Protein AF-A0A0J0XG16-F1 (afdb_monomer_lite)

Secondary structure (DSSP, 8-state):
----EEEEEEE--SS-TTT---HHHHHHHHPPPBTTEEEEEEETTS--------SS-------------S----HHHHHHHHHHHHHHH--TT-EEEEEEEGGGG-

Structure (mmCIF, N/CA/C/O backbone):
data_AF-A0A0J0XG16-F1
#
_entry.id   AF-A0A0J0XG16-F1
#
loop_
_atom_site.group_PDB
_atom_site.id
_atom_site.type_symbol
_atom_site.label_atom_id
_atom_site.label_alt_id
_atom_site.label_comp_id
_atom_site.label_asym_id
_atom_site.label_entity_id
_atom_site.label_seq_id
_atom_site.pdbx_PDB_ins_code
_atom_site.Cartn_x
_atom_site.Cartn_y
_atom_site.Cartn_z
_atom_site.occupancy
_atom_site.B_iso_or_equiv
_atom_site.auth_seq_id
_atom_site.auth_comp_id
_atom_site.auth_asym_id
_atom_site.auth_atom_id
_atom_site.pdbx_PDB_model_num
ATOM 1 N N . ARG A 1 1 ? -16.141 2.499 17.043 1.00 64.12 1 ARG A N 1
ATOM 2 C CA . ARG A 1 1 ? -14.874 1.807 16.699 1.00 64.12 1 ARG A CA 1
ATOM 3 C C . ARG A 1 1 ? -13.806 2.885 16.536 1.00 64.12 1 ARG A C 1
ATOM 5 O O . ARG A 1 1 ? -14.153 3.938 16.012 1.00 64.12 1 ARG A O 1
ATOM 12 N N . LYS A 1 2 ? -12.586 2.694 17.050 1.00 81.19 2 LYS A N 1
ATOM 13 C CA . LYS A 1 2 ? -11.479 3.638 16.817 1.00 81.19 2 LYS A CA 1
ATOM 14 C C . LYS A 1 2 ? -11.144 3.624 15.320 1.00 81.19 2 LYS A C 1
ATOM 16 O O . LYS A 1 2 ? -11.243 2.564 14.706 1.00 81.19 2 LYS A O 1
ATOM 21 N N . ARG A 1 3 ? -10.862 4.790 14.733 1.00 90.19 3 ARG A N 1
ATOM 22 C CA . ARG A 1 3 ? -10.456 4.880 13.322 1.00 90.19 3 ARG A CA 1
ATOM 23 C C . ARG A 1 3 ? -9.041 4.340 13.190 1.00 90.19 3 ARG A C 1
ATOM 25 O O . ARG A 1 3 ? -8.193 4.704 14.005 1.00 90.19 3 ARG A O 1
ATOM 32 N N . ARG A 1 4 ? -8.810 3.497 12.190 1.00 93.62 4 ARG A N 1
ATOM 33 C CA . ARG A 1 4 ? -7.525 2.839 11.955 1.00 93.62 4 ARG A CA 1
ATOM 34 C C . ARG A 1 4 ? -6.876 3.437 10.713 1.00 93.62 4 ARG A C 1
ATOM 36 O O . ARG A 1 4 ? -7.558 3.977 9.841 1.00 93.62 4 ARG A O 1
ATOM 43 N N . ASN A 1 5 ? -5.561 3.348 10.643 1.00 94.31 5 ASN A N 1
ATOM 44 C CA . ASN A 1 5 ? -4.761 3.792 9.516 1.00 94.31 5 ASN A CA 1
ATOM 45 C C . ASN A 1 5 ? -4.449 2.588 8.630 1.00 94.31 5 ASN A C 1
ATOM 47 O O . ASN A 1 5 ? -4.005 1.555 9.121 1.00 94.31 5 ASN A O 1
ATOM 51 N N . ILE A 1 6 ? -4.641 2.729 7.327 1.00 94.81 6 ILE A N 1
ATOM 52 C CA . ILE A 1 6 ? -4.217 1.761 6.321 1.00 94.81 6 ILE A CA 1
ATOM 53 C C . ILE A 1 6 ? -3.238 2.481 5.404 1.00 94.81 6 ILE A C 1
ATOM 55 O O . ILE A 1 6 ? -3.599 3.461 4.756 1.00 94.81 6 ILE A O 1
ATOM 59 N N . VAL A 1 7 ? -1.992 2.023 5.374 1.00 93.62 7 VAL A N 1
ATOM 60 C CA . VAL A 1 7 ? -0.919 2.621 4.579 1.00 93.62 7 VAL A CA 1
ATOM 61 C C . VAL A 1 7 ? -0.526 1.658 3.469 1.00 93.62 7 VAL A C 1
ATOM 63 O O . VAL A 1 7 ? -0.031 0.566 3.738 1.00 93.62 7 VAL A O 1
ATOM 66 N N . LEU A 1 8 ? -0.719 2.080 2.224 1.00 92.50 8 LEU A N 1
ATOM 67 C CA . LEU A 1 8 ? -0.289 1.368 1.028 1.00 92.50 8 LEU A CA 1
ATOM 68 C C . LEU A 1 8 ? 1.014 1.983 0.511 1.00 92.50 8 LEU A C 1
ATOM 70 O O . LEU A 1 8 ? 1.080 3.181 0.237 1.00 92.50 8 LEU A O 1
ATOM 74 N N . LEU A 1 9 ? 2.043 1.158 0.360 1.00 90.81 9 LEU A N 1
ATOM 75 C CA . LEU A 1 9 ? 3.351 1.517 -0.175 1.00 90.81 9 LEU A CA 1
ATOM 76 C C . LEU A 1 9 ? 3.566 0.755 -1.488 1.00 90.81 9 LEU A C 1
ATOM 78 O O . LEU A 1 9 ? 3.814 -0.451 -1.492 1.00 90.81 9 LEU A O 1
ATOM 82 N N . LEU A 1 10 ? 3.438 1.468 -2.602 1.00 89.44 10 LEU A N 1
ATOM 83 C CA . LEU A 1 10 ? 3.393 0.935 -3.958 1.00 89.44 10 LEU A CA 1
ATOM 84 C C . LEU A 1 10 ? 4.692 1.260 -4.711 1.00 89.44 10 LEU A C 1
ATOM 86 O O . LEU A 1 10 ? 4.874 2.344 -5.268 1.00 89.44 10 LEU A O 1
ATOM 90 N N . ASP A 1 11 ? 5.629 0.317 -4.716 1.00 86.25 11 ASP A N 1
ATOM 91 C CA . ASP A 1 11 ? 6.979 0.512 -5.244 1.00 86.25 11 ASP A CA 1
ATOM 92 C C . ASP A 1 11 ? 7.117 0.008 -6.683 1.00 86.25 11 ASP A C 1
ATOM 94 O O . ASP A 1 11 ? 7.009 -1.182 -6.959 1.00 86.25 11 ASP A O 1
ATOM 98 N N . GLY A 1 12 ? 7.368 0.913 -7.629 1.00 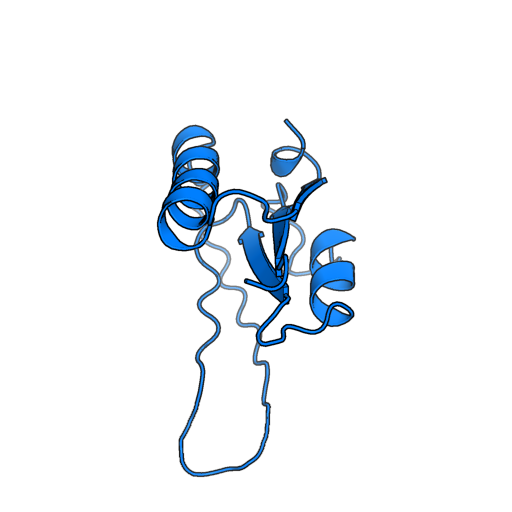72.56 12 GLY A N 1
ATOM 99 C CA . GLY A 1 12 ? 7.376 0.598 -9.056 1.00 72.56 12 GLY A CA 1
ATOM 100 C C . GLY A 1 12 ? 8.638 -0.082 -9.591 1.00 72.56 12 GLY A C 1
ATOM 101 O O . GLY A 1 12 ? 8.612 -0.555 -10.735 1.00 72.56 12 GLY A O 1
ATOM 102 N N . THR A 1 13 ? 9.742 -0.122 -8.836 1.00 64.38 13 THR A N 1
ATOM 103 C CA . THR A 1 13 ? 11.071 -0.385 -9.418 1.00 64.38 13 THR A CA 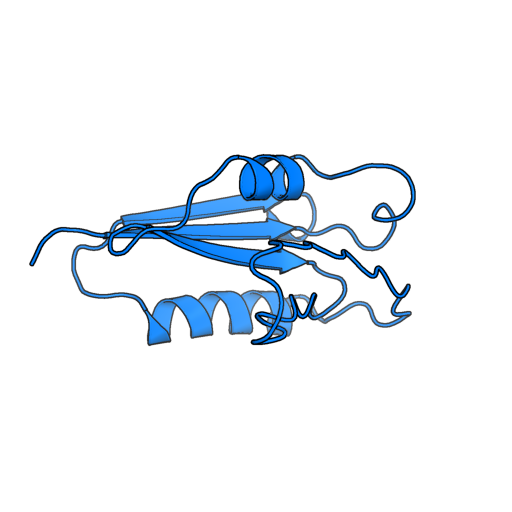1
ATOM 104 C C . THR A 1 13 ? 11.441 -1.859 -9.562 1.00 64.38 13 THR A C 1
ATOM 106 O O . THR A 1 13 ? 11.496 -2.618 -8.599 1.00 64.38 13 THR A O 1
ATOM 109 N N . GLY A 1 14 ? 11.772 -2.222 -10.807 1.00 54.56 14 GLY A N 1
ATOM 110 C CA . GLY A 1 14 ? 12.140 -3.562 -11.252 1.00 54.56 14 GLY A CA 1
ATOM 111 C C . GLY A 1 14 ? 13.628 -3.925 -11.263 1.00 54.56 14 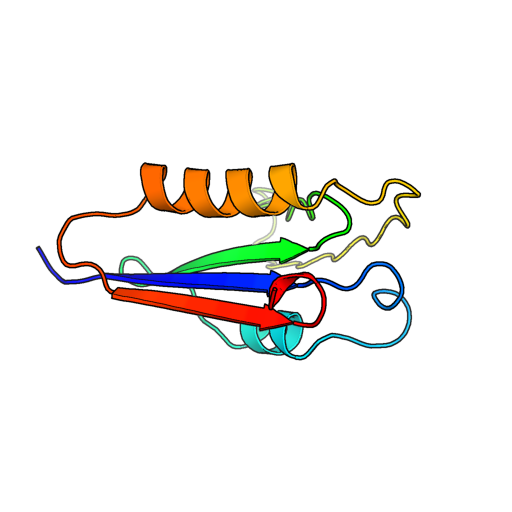GLY A C 1
ATOM 112 O O . GLY A 1 14 ? 13.984 -5.023 -11.678 1.00 54.56 14 GLY A O 1
ATOM 113 N N . LYS A 1 15 ? 14.523 -3.008 -10.886 1.00 45.25 15 LYS A N 1
ATOM 114 C CA . LYS A 1 15 ? 15.957 -3.172 -11.187 1.00 45.25 15 LYS A CA 1
ATOM 115 C C . LYS A 1 15 ? 16.938 -2.841 -10.065 1.00 45.25 15 LYS A C 1
ATOM 117 O O . LYS A 1 15 ? 18.110 -3.148 -10.227 1.00 45.25 15 LYS A O 1
ATOM 122 N N . GLU A 1 16 ? 16.508 -2.266 -8.942 1.00 44.78 16 GLU A N 1
ATOM 123 C CA . GLU A 1 16 ? 17.461 -1.638 -8.005 1.00 44.78 16 GLU A CA 1
ATOM 124 C C . GLU A 1 16 ? 17.525 -2.251 -6.601 1.00 44.78 16 GLU A C 1
ATOM 126 O O . GLU A 1 16 ? 18.319 -1.795 -5.785 1.00 44.78 16 GLU A O 1
ATOM 131 N N . PHE A 1 17 ? 16.809 -3.347 -6.324 1.00 47.84 17 PHE A N 1
ATOM 132 C CA . PHE A 1 17 ? 16.931 -4.051 -5.035 1.00 47.84 17 PHE A CA 1
ATOM 133 C C . PHE A 1 17 ? 18.321 -4.657 -4.766 1.00 47.84 17 PHE A C 1
ATOM 135 O O . PHE A 1 17 ? 18.557 -5.145 -3.663 1.00 47.84 17 PHE A O 1
ATOM 142 N N . CYS A 1 18 ? 19.226 -4.644 -5.749 1.00 46.75 18 CYS A N 1
ATOM 143 C CA . CYS A 1 18 ? 20.613 -5.059 -5.551 1.00 46.75 18 CYS A CA 1
ATOM 144 C C . CYS A 1 18 ? 21.555 -3.909 -5.157 1.00 46.75 18 CYS A C 1
ATOM 146 O O . CYS A 1 18 ? 22.519 -4.195 -4.459 1.00 46.75 18 CYS A O 1
ATOM 148 N N . ASP A 1 19 ? 21.267 -2.644 -5.508 1.00 48.00 19 ASP A N 1
ATOM 149 C CA . ASP A 1 19 ? 22.219 -1.536 -5.288 1.00 48.00 19 ASP A CA 1
ATOM 150 C C . ASP A 1 19 ? 21.634 -0.299 -4.574 1.00 48.00 19 ASP A C 1
ATOM 152 O O . ASP A 1 19 ? 22.385 0.417 -3.904 1.00 48.00 19 ASP A O 1
ATOM 156 N N . LYS A 1 20 ? 20.322 -0.007 -4.669 1.00 58.81 20 LYS A N 1
ATOM 157 C CA . LYS A 1 20 ? 19.704 1.180 -4.038 1.00 58.81 20 LYS A CA 1
ATOM 158 C C . LYS A 1 20 ? 18.260 0.943 -3.578 1.00 58.81 20 LYS A C 1
ATOM 160 O O . LYS A 1 20 ? 17.353 0.699 -4.364 1.00 58.81 20 LYS A O 1
ATOM 165 N N . ASN A 1 21 ? 18.034 1.129 -2.278 1.00 66.81 21 ASN A N 1
ATOM 166 C CA . ASN A 1 21 ? 16.704 1.098 -1.665 1.00 66.81 21 ASN A CA 1
ATOM 167 C C . ASN A 1 21 ? 15.857 2.318 -2.073 1.00 66.81 21 ASN A C 1
ATOM 169 O O . ASN A 1 21 ? 16.293 3.461 -1.878 1.00 66.81 21 ASN A O 1
ATOM 173 N N . SER A 1 22 ? 14.623 2.083 -2.539 1.00 74.94 22 SER A N 1
ATOM 174 C CA . SER A 1 22 ? 13.629 3.139 -2.771 1.00 74.94 22 SER A CA 1
ATOM 175 C C . SER A 1 22 ? 13.273 3.875 -1.469 1.00 74.94 22 SER A C 1
ATOM 177 O O . SER A 1 22 ? 13.474 3.382 -0.354 1.00 74.94 22 SER A O 1
ATOM 179 N N . ASN A 1 23 ? 12.707 5.077 -1.581 1.00 83.25 23 ASN A N 1
ATOM 180 C CA . ASN A 1 23 ? 12.210 5.776 -0.395 1.00 83.25 23 ASN A CA 1
ATOM 181 C C . ASN A 1 23 ? 11.009 5.059 0.240 1.00 83.25 23 ASN A C 1
ATOM 183 O O . ASN A 1 23 ? 10.801 5.211 1.440 1.00 83.25 23 ASN A O 1
ATOM 187 N N . LEU A 1 24 ? 10.266 4.244 -0.517 1.00 85.94 24 LEU A N 1
ATOM 188 C CA . LEU A 1 24 ? 9.137 3.484 0.016 1.00 85.94 24 LEU A CA 1
ATOM 189 C C . LEU A 1 24 ? 9.580 2.316 0.887 1.00 85.94 24 LEU A C 1
ATOM 191 O O . LEU A 1 24 ? 8.995 2.123 1.947 1.00 85.94 24 LEU A O 1
ATOM 195 N N . ILE A 1 25 ? 10.633 1.584 0.511 1.00 81.75 25 ILE A N 1
ATOM 196 C CA . ILE A 1 25 ? 11.167 0.538 1.393 1.00 81.75 25 ILE A CA 1
ATOM 197 C C . ILE A 1 25 ? 11.799 1.147 2.649 1.00 81.75 25 ILE A C 1
ATOM 199 O O . ILE A 1 25 ? 11.597 0.634 3.746 1.00 81.75 25 ILE A O 1
ATOM 203 N N . LYS A 1 26 ? 12.479 2.298 2.535 1.00 83.94 26 LYS A N 1
ATOM 204 C CA . LYS A 1 26 ? 12.969 3.036 3.713 1.00 83.94 26 LYS A CA 1
ATOM 205 C C . LYS A 1 26 ? 11.810 3.459 4.614 1.00 83.94 26 LYS A C 1
ATOM 207 O O . LYS A 1 26 ? 11.862 3.238 5.819 1.00 83.94 26 LYS A O 1
ATOM 212 N N . LEU A 1 27 ? 10.743 4.008 4.038 1.00 85.50 27 LEU A N 1
ATOM 213 C CA . LEU A 1 27 ? 9.551 4.391 4.786 1.00 85.50 27 LEU A CA 1
ATOM 214 C C . LEU A 1 27 ? 8.914 3.173 5.469 1.00 85.50 27 LEU A C 1
ATOM 216 O O . LEU A 1 27 ? 8.638 3.232 6.662 1.00 85.50 27 LEU A O 1
ATOM 220 N N . HIS A 1 28 ? 8.784 2.050 4.761 1.00 83.62 28 HIS A N 1
ATOM 221 C CA . HIS A 1 28 ? 8.294 0.791 5.321 1.00 83.62 28 HIS A CA 1
ATOM 222 C C . HIS A 1 28 ? 9.118 0.331 6.533 1.00 83.62 28 HIS A C 1
ATOM 224 O O . HIS A 1 28 ? 8.544 -0.091 7.527 1.00 83.62 28 HIS A O 1
ATOM 230 N N . THR A 1 29 ? 10.452 0.453 6.491 1.00 81.81 29 THR A N 1
ATOM 231 C CA . THR A 1 29 ? 11.313 0.058 7.626 1.00 81.81 29 THR A CA 1
ATOM 232 C C . THR A 1 29 ? 11.164 0.936 8.868 1.00 81.81 29 THR A C 1
ATOM 234 O O . THR A 1 29 ? 11.468 0.483 9.968 1.00 81.81 29 THR A O 1
ATOM 237 N N . VAL A 1 30 ? 10.713 2.184 8.709 1.00 87.38 30 VAL A N 1
ATOM 238 C CA . VAL A 1 30 ? 10.541 3.139 9.818 1.00 87.38 30 VAL A CA 1
ATOM 239 C C . VAL A 1 30 ? 9.101 3.141 10.338 1.00 87.38 30 VAL A C 1
ATOM 241 O O . VAL A 1 30 ? 8.865 3.425 11.513 1.00 87.38 30 VAL A O 1
ATOM 244 N N . LEU A 1 31 ? 8.128 2.812 9.486 1.00 85.25 31 LEU A N 1
ATOM 245 C CA . LEU A 1 31 ? 6.731 2.690 9.879 1.00 85.25 31 LEU A CA 1
ATOM 246 C C . LEU A 1 31 ? 6.522 1.474 10.788 1.00 85.25 31 LEU A C 1
ATOM 248 O O . LEU A 1 31 ? 6.977 0.366 10.515 1.00 85.25 31 LEU A O 1
ATOM 252 N N . LYS A 1 32 ? 5.780 1.683 11.877 1.00 85.62 32 LYS A N 1
ATOM 253 C CA . LYS A 1 32 ? 5.428 0.631 12.832 1.00 85.62 32 LYS A CA 1
ATOM 254 C C . LYS A 1 32 ? 4.004 0.148 12.571 1.00 85.62 32 LYS A C 1
ATOM 256 O O . LYS A 1 32 ? 3.078 0.953 12.615 1.00 85.62 32 LYS A O 1
ATOM 261 N N . ALA A 1 33 ? 3.831 -1.146 12.325 1.00 85.19 33 ALA A N 1
ATOM 262 C CA . ALA A 1 33 ? 2.506 -1.761 12.313 1.00 85.19 33 ALA A CA 1
ATOM 263 C C . ALA A 1 33 ? 1.976 -1.936 13.749 1.00 85.19 33 ALA A C 1
ATOM 265 O O . ALA A 1 33 ? 2.745 -2.223 14.671 1.00 85.19 33 ALA A O 1
ATOM 266 N N . ASP A 1 34 ? 0.671 -1.750 13.921 1.00 84.62 34 ASP A N 1
ATOM 267 C CA . ASP A 1 34 ? -0.059 -1.769 15.197 1.00 84.62 34 ASP A CA 1
ATOM 268 C C . ASP A 1 34 ? -1.497 -2.284 14.961 1.00 84.62 34 ASP A C 1
ATOM 270 O O . ASP A 1 34 ? -1.931 -2.407 13.817 1.00 84.62 34 ASP A O 1
ATOM 274 N N . GLU A 1 35 ? -2.261 -2.553 16.019 1.00 85.69 35 GLU A N 1
ATOM 275 C CA . GLU A 1 35 ? -3.689 -2.896 15.987 1.00 85.69 35 GLU A CA 1
ATOM 276 C C . GLU A 1 35 ? -4.532 -1.843 15.248 1.00 85.69 35 GLU A C 1
ATOM 278 O O . GLU A 1 35 ? -5.516 -2.184 14.586 1.00 85.69 35 GLU A O 1
ATOM 283 N N . ASP A 1 36 ? -4.122 -0.572 15.321 1.00 88.75 36 ASP A N 1
ATOM 284 C CA . ASP A 1 36 ? -4.772 0.548 14.639 1.00 88.75 36 ASP A CA 1
ATOM 285 C C . ASP A 1 36 ? -4.015 1.032 13.388 1.00 88.75 36 ASP A C 1
ATOM 287 O O . ASP A 1 36 ? -4.433 2.021 12.786 1.00 88.75 36 ASP A O 1
ATOM 291 N N . GLN A 1 37 ? -2.914 0.388 12.977 1.00 89.19 37 GLN A N 1
ATOM 292 C CA . GLN A 1 37 ? -2.134 0.795 11.802 1.00 89.19 37 GLN A CA 1
ATOM 293 C C . GLN A 1 37 ? -1.677 -0.400 10.962 1.00 89.19 37 GLN A C 1
ATOM 295 O O . GLN A 1 37 ? -0.713 -1.095 11.290 1.00 89.19 37 GLN A O 1
ATOM 300 N N . PHE A 1 38 ? -2.338 -0.573 9.822 1.00 90.25 38 PHE A N 1
ATOM 301 C CA . PHE A 1 38 ? -2.071 -1.609 8.836 1.00 90.25 38 PHE A CA 1
ATOM 302 C C . PHE A 1 38 ? -1.121 -1.089 7.761 1.00 90.25 38 PHE A C 1
ATOM 304 O O . PHE A 1 38 ? -1.320 -0.001 7.219 1.00 90.25 38 PHE A O 1
ATOM 311 N N . LEU A 1 39 ? -0.089 -1.871 7.452 1.00 89.88 39 LEU A N 1
ATOM 312 C CA . LEU A 1 39 ? 0.908 -1.549 6.437 1.00 89.88 39 LEU A CA 1
ATOM 313 C C . LEU A 1 39 ? 0.856 -2.605 5.334 1.00 89.88 39 LEU A C 1
ATOM 315 O O . LEU A 1 39 ? 0.950 -3.801 5.609 1.00 89.88 39 LEU A O 1
ATOM 319 N N . TYR A 1 40 ? 0.756 -2.149 4.093 1.00 89.25 40 TYR A N 1
ATOM 320 C CA . TYR A 1 40 ? 0.874 -2.969 2.899 1.00 89.25 40 TYR A CA 1
ATOM 321 C C . TYR A 1 40 ? 2.021 -2.441 2.049 1.00 89.25 40 TYR A C 1
ATOM 323 O O . TYR A 1 40 ? 2.057 -1.257 1.718 1.00 89.25 40 TYR A O 1
ATOM 331 N N . TYR A 1 41 ? 2.955 -3.315 1.689 1.00 86.56 41 TYR A N 1
ATOM 332 C CA . TYR A 1 41 ? 4.050 -3.001 0.780 1.00 86.56 41 TYR A CA 1
ATOM 333 C C . TYR A 1 41 ? 4.004 -3.956 -0.405 1.00 86.56 41 TYR A C 1
ATOM 335 O O . TYR A 1 41 ? 4.024 -5.173 -0.225 1.00 86.56 41 TYR A O 1
ATOM 343 N N . SER A 1 42 ? 3.976 -3.399 -1.611 1.00 82.19 42 SER A N 1
ATOM 344 C CA . SER A 1 42 ? 4.039 -4.163 -2.852 1.00 82.19 42 SER A CA 1
ATOM 345 C C . SER A 1 42 ? 5.189 -3.653 -3.701 1.00 82.19 42 SER A C 1
ATOM 347 O O . SER A 1 42 ? 5.299 -2.453 -3.962 1.00 82.19 42 SER A O 1
ATOM 349 N N . SER A 1 43 ? 6.044 -4.574 -4.142 1.00 74.25 43 SER A N 1
ATOM 350 C CA . SER A 1 43 ? 7.052 -4.289 -5.154 1.00 74.25 43 SER A CA 1
ATOM 351 C C . SER A 1 43 ? 6.508 -4.678 -6.530 1.00 74.25 43 SER A C 1
ATOM 353 O O . SER A 1 43 ? 5.905 -5.736 -6.726 1.00 74.25 43 SER A O 1
ATOM 355 N N . GLY A 1 44 ? 6.761 -3.846 -7.534 1.00 61.19 44 GLY A N 1
ATOM 356 C CA . GLY A 1 44 ? 6.380 -4.090 -8.926 1.00 61.19 44 GLY A CA 1
ATOM 357 C C . GLY A 1 44 ? 7.107 -5.272 -9.591 1.00 61.19 44 GLY A C 1
ATOM 358 O O . GLY A 1 44 ? 6.999 -5.436 -10.807 1.00 61.19 44 GLY A O 1
ATOM 359 N N . LEU A 1 45 ? 7.868 -6.068 -8.832 1.00 59.25 45 LEU A N 1
ATOM 360 C CA . LEU A 1 45 ? 8.596 -7.265 -9.278 1.00 59.25 45 LEU A CA 1
ATOM 361 C C . LEU A 1 45 ? 7.934 -8.585 -8.890 1.00 59.25 45 LEU A C 1
ATOM 363 O O . LEU A 1 45 ? 8.446 -9.647 -9.235 1.00 59.25 45 LEU A O 1
ATOM 367 N N . GLY A 1 46 ? 6.801 -8.531 -8.195 1.00 47.28 46 GLY A N 1
ATOM 368 C CA . GLY A 1 46 ? 6.201 -9.721 -7.614 1.00 47.28 46 GLY A CA 1
ATOM 369 C C . GLY A 1 46 ? 6.574 -9.896 -6.145 1.00 47.28 46 GLY A C 1
ATOM 370 O O . GLY A 1 46 ? 7.462 -9.244 -5.601 1.00 47.28 46 GLY A O 1
ATOM 371 N N . GLU A 1 47 ? 5.790 -10.751 -5.505 1.00 42.44 47 GLU A N 1
ATOM 372 C CA . GLU A 1 47 ? 5.642 -10.918 -4.063 1.00 42.44 47 GLU A CA 1
ATOM 373 C C . GLU A 1 47 ? 6.982 -11.035 -3.304 1.00 42.44 47 GLU A C 1
ATOM 375 O O . GLU A 1 47 ? 7.689 -12.042 -3.389 1.00 42.44 47 GLU A O 1
ATOM 380 N N . PHE A 1 48 ? 7.311 -10.033 -2.481 1.00 45.28 48 PHE A N 1
ATOM 381 C CA . PHE A 1 48 ? 8.252 -10.236 -1.380 1.00 45.28 48 PHE A CA 1
ATOM 382 C C . PHE A 1 48 ? 7.508 -10.953 -0.256 1.00 45.28 48 PHE A C 1
ATOM 384 O O . PHE A 1 48 ? 6.826 -10.332 0.558 1.00 45.28 48 PHE A O 1
ATOM 391 N N . ARG A 1 49 ? 7.642 -12.279 -0.198 1.00 34.53 49 ARG A N 1
ATOM 392 C CA . ARG A 1 49 ? 7.181 -13.047 0.960 1.00 34.53 49 ARG A CA 1
ATOM 393 C C . ARG A 1 49 ? 8.135 -12.795 2.123 1.00 34.53 49 ARG A C 1
ATOM 395 O O . ARG A 1 49 ? 9.212 -13.383 2.190 1.00 34.53 49 ARG A O 1
ATOM 402 N N . TRP A 1 50 ? 7.738 -11.935 3.055 1.00 42.16 50 TRP A N 1
ATOM 403 C CA . TRP A 1 50 ? 8.331 -11.931 4.385 1.00 42.16 50 TRP A CA 1
ATOM 404 C C . TRP A 1 50 ? 7.887 -13.219 5.084 1.00 42.16 50 TRP A C 1
ATOM 406 O O . TRP A 1 50 ? 6.714 -13.420 5.386 1.00 42.16 50 TRP A O 1
ATOM 416 N N . ALA A 1 51 ? 8.811 -14.155 5.286 1.00 34.69 51 ALA A N 1
ATOM 417 C CA . ALA A 1 51 ? 8.542 -15.306 6.132 1.00 34.69 51 ALA A CA 1
ATOM 418 C C . ALA A 1 51 ? 8.408 -14.808 7.579 1.00 34.69 51 ALA A C 1
ATOM 420 O O . ALA A 1 51 ? 9.397 -14.415 8.193 1.00 34.69 51 ALA A O 1
ATOM 421 N N . VAL A 1 52 ? 7.194 -14.800 8.137 1.00 34.66 52 VAL A N 1
ATOM 422 C CA . VAL A 1 52 ? 7.025 -14.654 9.588 1.00 34.66 52 VAL A CA 1
ATOM 423 C C . VAL A 1 52 ? 7.160 -16.011 10.264 1.00 34.66 52 VAL A C 1
ATOM 425 O O . VAL A 1 52 ? 6.413 -16.943 9.979 1.00 34.66 52 VAL A O 1
ATOM 428 N N . LYS A 1 53 ? 8.089 -16.020 11.229 1.00 30.67 53 LYS A N 1
ATOM 429 C CA . LYS A 1 53 ? 8.320 -16.982 12.315 1.00 30.67 53 LYS A CA 1
ATOM 430 C C . LYS A 1 53 ? 8.850 -18.366 11.934 1.00 30.67 53 LYS A C 1
ATOM 432 O O . LYS A 1 53 ? 8.091 -19.293 11.675 1.00 30.67 53 LYS A O 1
ATOM 437 N N . ASP A 1 54 ? 10.148 -18.539 12.177 1.00 31.75 54 ASP A N 1
ATOM 438 C CA . ASP A 1 54 ? 10.583 -19.680 12.982 1.00 31.75 54 ASP A CA 1
ATOM 439 C C . ASP A 1 54 ? 10.071 -19.469 14.425 1.00 31.75 54 ASP A C 1
ATOM 441 O O . ASP A 1 54 ? 10.209 -18.389 15.005 1.00 31.75 54 ASP A O 1
ATOM 445 N N . ARG A 1 55 ? 9.387 -20.469 14.987 1.00 37.38 55 ARG A N 1
ATOM 446 C CA . ARG A 1 55 ? 8.761 -20.420 16.322 1.00 37.38 55 ARG A CA 1
ATOM 447 C C . ARG A 1 55 ? 9.766 -20.604 17.465 1.00 37.38 55 ARG A C 1
ATOM 449 O O . ARG A 1 55 ? 9.340 -20.624 18.616 1.00 37.38 55 ARG A O 1
ATOM 456 N N . GLN A 1 56 ? 11.059 -20.744 17.177 1.00 40.00 56 GLN A N 1
ATOM 457 C CA . GLN A 1 56 ? 12.032 -21.231 18.158 1.00 40.00 56 GLN A CA 1
ATOM 458 C C . GLN A 1 56 ? 13.074 -20.209 18.622 1.00 40.00 56 GLN A C 1
ATOM 460 O O . GLN A 1 56 ? 13.685 -20.401 19.671 1.00 40.00 56 GLN A O 1
ATOM 465 N N . THR A 1 57 ? 13.250 -19.095 17.915 1.00 40.69 57 THR A N 1
ATOM 466 C CA . THR A 1 57 ? 14.194 -18.047 18.314 1.00 40.69 57 THR A CA 1
ATOM 467 C C . THR A 1 57 ? 13.475 -16.705 18.304 1.00 40.69 57 THR A C 1
ATOM 469 O O . THR A 1 57 ? 12.905 -16.293 17.301 1.00 40.69 57 THR A O 1
ATOM 472 N N . HIS A 1 58 ? 13.463 -15.993 19.429 1.00 36.91 58 HIS A 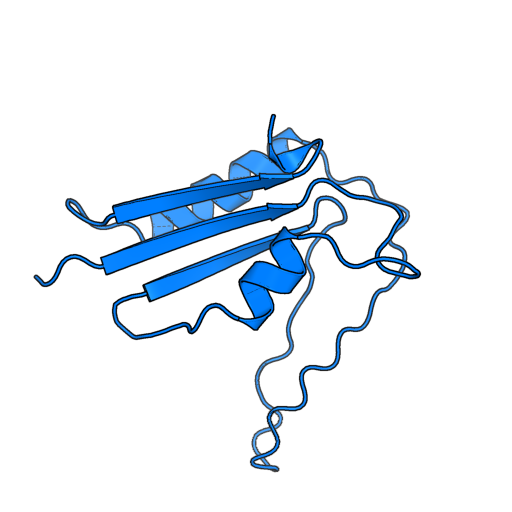N 1
ATOM 473 C CA . HIS A 1 58 ? 12.896 -14.641 19.548 1.00 36.91 58 HIS A CA 1
ATOM 474 C C . HIS A 1 58 ? 13.702 -13.576 18.762 1.00 36.91 58 HIS A C 1
ATOM 476 O O . HIS A 1 58 ? 13.797 -12.424 19.176 1.00 36.91 58 HIS A O 1
ATOM 482 N N . ALA A 1 59 ? 14.310 -13.948 17.635 1.00 36.28 59 ALA A N 1
ATOM 483 C CA . ALA A 1 59 ? 15.085 -13.079 16.773 1.00 36.28 59 ALA A CA 1
ATOM 484 C C . ALA A 1 59 ? 14.227 -12.656 15.577 1.00 36.28 59 ALA A C 1
ATOM 486 O O . ALA A 1 59 ? 13.857 -13.465 14.728 1.00 36.28 59 ALA A O 1
ATOM 487 N N . ASN A 1 60 ? 13.936 -11.359 15.502 1.00 37.75 60 ASN A N 1
ATOM 488 C CA . ASN A 1 60 ? 13.249 -10.731 14.379 1.00 37.75 60 ASN A CA 1
ATOM 489 C C . ASN A 1 60 ? 14.227 -10.623 13.191 1.00 37.75 60 ASN A C 1
ATOM 491 O O . ASN A 1 60 ? 14.741 -9.551 12.879 1.00 37.75 60 ASN A O 1
ATOM 495 N N . THR A 1 61 ? 14.578 -11.750 12.576 1.00 37.50 61 THR A N 1
ATOM 496 C CA . THR A 1 61 ? 15.484 -11.780 11.424 1.00 37.50 61 THR A CA 1
ATOM 497 C C . THR A 1 61 ? 14.692 -11.467 10.160 1.00 37.50 61 THR A C 1
ATOM 499 O O . THR A 1 61 ? 14.128 -12.339 9.507 1.00 37.50 61 THR A O 1
ATOM 502 N N . GLN A 1 62 ? 14.627 -10.177 9.823 1.00 43.16 62 GLN A N 1
ATOM 503 C CA . GLN A 1 62 ? 14.139 -9.707 8.528 1.00 43.16 62 GLN A CA 1
ATOM 504 C C . GLN A 1 62 ? 15.173 -10.067 7.455 1.00 43.16 62 GLN A C 1
ATOM 506 O O . GLN A 1 62 ? 16.054 -9.274 7.130 1.00 43.16 62 GLN A O 1
ATOM 511 N N . VAL A 1 63 ? 15.113 -11.291 6.934 1.00 38.72 63 VAL A N 1
ATOM 512 C CA . VAL A 1 63 ? 15.957 -11.690 5.805 1.00 38.72 63 VAL A CA 1
ATOM 513 C C . VAL A 1 63 ? 15.246 -11.290 4.515 1.00 38.72 63 VAL A C 1
ATOM 515 O O . VAL A 1 63 ? 14.341 -11.980 4.048 1.00 38.72 63 VAL A O 1
ATOM 518 N N . LEU A 1 64 ? 15.655 -10.158 3.938 1.00 42.94 64 LEU A N 1
ATOM 519 C CA . LEU A 1 64 ? 15.307 -9.806 2.563 1.00 42.94 64 LEU A CA 1
ATOM 520 C C . LEU A 1 64 ? 16.085 -10.737 1.624 1.00 42.94 64 LEU A C 1
ATOM 522 O O . LEU A 1 64 ? 17.302 -10.620 1.501 1.00 42.94 64 LEU A O 1
ATOM 526 N N . SER A 1 65 ? 15.396 -11.663 0.957 1.00 40.19 65 SER A N 1
ATOM 527 C CA . SER A 1 65 ? 15.977 -12.413 -0.161 1.00 40.19 65 SER A CA 1
ATOM 528 C C . SER A 1 65 ? 15.411 -11.877 -1.475 1.00 40.19 65 SER A C 1
ATOM 530 O O . SER A 1 65 ? 14.282 -12.162 -1.862 1.00 40.19 65 SER A O 1
ATOM 532 N N . CYS A 1 66 ? 16.198 -11.045 -2.157 1.00 42.94 66 CYS A N 1
ATOM 533 C CA . CYS A 1 66 ? 15.877 -10.544 -3.489 1.00 42.94 66 CYS A CA 1
ATOM 534 C C . CYS A 1 66 ? 16.293 -11.600 -4.519 1.00 42.94 66 CYS A C 1
ATOM 536 O O . CYS A 1 66 ? 17.471 -11.712 -4.854 1.00 42.94 66 CYS A O 1
ATOM 538 N N . ARG A 1 67 ? 15.347 -12.396 -5.030 1.00 42.75 67 ARG A N 1
ATOM 539 C CA . ARG A 1 67 ? 15.582 -13.162 -6.264 1.00 42.75 67 ARG A CA 1
ATOM 540 C C . ARG A 1 67 ? 15.229 -12.241 -7.435 1.00 42.75 67 ARG A C 1
ATOM 542 O O . ARG A 1 67 ? 14.106 -11.740 -7.443 1.00 42.75 67 ARG A O 1
ATOM 549 N N . PRO A 1 68 ? 16.130 -11.990 -8.404 1.00 42.16 68 PRO A N 1
ATOM 550 C CA . PRO A 1 68 ? 15.791 -11.219 -9.594 1.00 42.16 68 PRO A CA 1
ATOM 551 C C . PRO A 1 68 ? 14.782 -12.025 -10.419 1.00 42.16 68 PRO A C 1
ATOM 553 O O . PRO A 1 68 ? 15.146 -12.876 -11.228 1.00 42.16 68 PRO A O 1
ATOM 556 N N . ALA A 1 69 ? 13.494 -11.820 -10.153 1.00 47.62 69 ALA A N 1
ATOM 557 C CA . ALA A 1 69 ? 12.433 -12.401 -10.946 1.00 47.62 69 ALA A CA 1
ATOM 558 C C . ALA A 1 69 ? 12.407 -11.654 -12.281 1.00 47.62 69 ALA A C 1
ATOM 560 O O . ALA A 1 69 ? 12.053 -10.481 -12.348 1.00 47.62 69 ALA A O 1
ATOM 561 N N . LEU A 1 70 ? 12.769 -12.351 -13.358 1.00 41.69 70 LEU A N 1
ATOM 562 C CA . LEU A 1 70 ? 12.613 -11.910 -14.749 1.00 41.69 70 LEU A CA 1
ATOM 563 C C . LEU A 1 70 ? 11.143 -11.633 -15.157 1.00 41.69 70 LEU A C 1
ATOM 565 O O . LEU A 1 70 ? 10.868 -11.415 -16.334 1.00 41.69 70 LEU A O 1
ATOM 569 N N . ALA A 1 71 ? 10.195 -11.637 -14.220 1.00 49.00 71 ALA A N 1
ATOM 570 C CA . ALA A 1 71 ? 8.793 -11.359 -14.466 1.00 49.00 71 ALA A CA 1
ATOM 571 C C . ALA A 1 71 ? 8.477 -9.922 -14.031 1.00 49.00 71 ALA A C 1
ATOM 573 O O . ALA A 1 71 ? 8.288 -9.646 -12.847 1.00 49.00 71 ALA A O 1
ATOM 574 N N . LEU A 1 72 ? 8.392 -8.992 -14.989 1.00 54.47 72 LEU A N 1
ATOM 575 C CA . LEU A 1 72 ? 7.620 -7.777 -14.745 1.00 54.47 72 LEU A CA 1
ATOM 576 C C . LEU A 1 72 ? 6.178 -8.217 -14.493 1.00 54.47 72 LEU A C 1
ATOM 578 O O . LEU A 1 72 ? 5.505 -8.685 -15.406 1.00 54.47 72 LEU A O 1
ATOM 582 N N . ARG A 1 73 ? 5.707 -8.068 -13.258 1.00 65.75 73 ARG A N 1
ATOM 583 C CA . ARG A 1 73 ? 4.285 -8.191 -12.958 1.00 65.75 73 ARG A CA 1
ATOM 584 C C . ARG A 1 73 ? 3.518 -7.117 -13.738 1.00 65.75 73 ARG A C 1
ATOM 586 O O . ARG A 1 73 ? 4.000 -5.977 -13.838 1.00 65.75 73 ARG A O 1
ATOM 593 N N . ASN A 1 74 ? 2.363 -7.487 -14.296 1.00 72.31 74 ASN A N 1
ATOM 594 C CA . ASN A 1 74 ? 1.507 -6.545 -15.009 1.00 72.31 74 ASN A CA 1
ATOM 595 C C . ASN A 1 74 ? 1.050 -5.443 -14.050 1.00 72.31 74 ASN A C 1
ATOM 597 O O . ASN A 1 74 ? 0.824 -5.686 -12.863 1.00 72.31 74 ASN A O 1
ATOM 601 N N . PHE A 1 75 ? 0.944 -4.220 -14.568 1.00 76.19 75 PHE A N 1
ATOM 602 C CA . PHE A 1 75 ? 0.476 -3.083 -13.778 1.00 76.19 75 PHE A CA 1
ATOM 603 C C . PHE A 1 75 ? -0.952 -3.313 -13.259 1.00 76.19 75 PHE A C 1
ATOM 605 O O . PHE A 1 75 ? -1.230 -3.016 -12.104 1.00 76.19 75 PHE A O 1
ATOM 612 N N . ASP A 1 76 ? -1.808 -3.946 -14.060 1.00 82.12 76 ASP A N 1
ATOM 613 C CA . ASP A 1 76 ? -3.184 -4.257 -13.663 1.00 82.12 76 ASP A CA 1
ATOM 614 C C . ASP A 1 76 ? -3.224 -5.177 -12.438 1.00 82.12 76 ASP A C 1
ATOM 616 O O . ASP A 1 76 ? -3.860 -4.842 -11.441 1.00 82.12 76 ASP A O 1
ATOM 620 N N . ASP A 1 77 ? -2.450 -6.268 -12.448 1.00 81.12 77 ASP A N 1
ATOM 621 C CA . ASP A 1 77 ? -2.340 -7.167 -11.294 1.00 81.12 77 ASP A CA 1
ATOM 622 C C . ASP A 1 77 ? -1.834 -6.411 -10.058 1.00 81.12 77 ASP A C 1
ATOM 624 O O . ASP A 1 77 ? -2.264 -6.672 -8.937 1.00 81.12 77 ASP A O 1
ATOM 628 N N . PHE A 1 78 ? -0.896 -5.476 -10.243 1.00 78.81 78 PHE A N 1
ATOM 629 C CA . PHE A 1 78 ? -0.353 -4.627 -9.179 1.00 78.81 78 PHE A CA 1
ATOM 630 C C . PHE A 1 78 ? -1.417 -3.750 -8.512 1.00 78.81 78 PHE A C 1
ATOM 632 O O . PHE A 1 78 ? -1.485 -3.702 -7.282 1.00 78.81 78 PHE A O 1
ATOM 639 N N . VAL A 1 79 ? -2.277 -3.112 -9.306 1.00 84.62 79 VAL A N 1
ATOM 640 C CA . VAL A 1 79 ? -3.404 -2.323 -8.794 1.00 84.62 79 VAL A CA 1
ATOM 641 C C . VAL A 1 79 ? -4.448 -3.228 -8.140 1.00 84.62 79 VAL A C 1
ATOM 643 O O . VAL A 1 79 ? -4.930 -2.916 -7.049 1.00 84.62 79 VAL A O 1
ATOM 646 N N . CYS A 1 80 ? -4.768 -4.365 -8.763 1.00 88.62 80 CYS A N 1
ATOM 647 C CA . CYS A 1 80 ? -5.757 -5.311 -8.256 1.00 88.62 80 CYS A CA 1
ATOM 648 C C . CYS A 1 80 ? -5.411 -5.836 -6.859 1.00 88.62 80 CYS A C 1
ATOM 650 O O . CYS A 1 80 ? -6.293 -5.837 -6.006 1.00 88.62 80 CYS A O 1
ATOM 652 N N . ASP A 1 81 ? -4.161 -6.210 -6.574 1.00 85.94 81 ASP A N 1
ATOM 653 C CA . ASP A 1 81 ? -3.809 -6.708 -5.233 1.00 85.94 81 ASP A CA 1
ATOM 654 C C . ASP A 1 81 ? -3.861 -5.615 -4.164 1.00 85.94 81 ASP A C 1
ATOM 656 O O . ASP A 1 81 ? -4.308 -5.867 -3.045 1.00 85.94 81 ASP A O 1
ATOM 660 N N . ALA A 1 82 ? -3.411 -4.397 -4.483 1.00 88.06 82 ALA A N 1
ATOM 661 C CA . ALA A 1 82 ? -3.506 -3.275 -3.551 1.00 88.06 82 ALA A CA 1
ATOM 662 C C . ALA A 1 82 ? -4.974 -2.968 -3.224 1.00 88.06 82 ALA A C 1
ATOM 664 O O . ALA A 1 82 ? -5.329 -2.683 -2.078 1.00 88.06 82 ALA A O 1
ATOM 665 N N . TYR A 1 83 ? -5.838 -3.078 -4.233 1.00 91.50 83 TYR A N 1
ATOM 666 C CA . TYR A 1 83 ? -7.270 -2.913 -4.069 1.00 91.50 83 T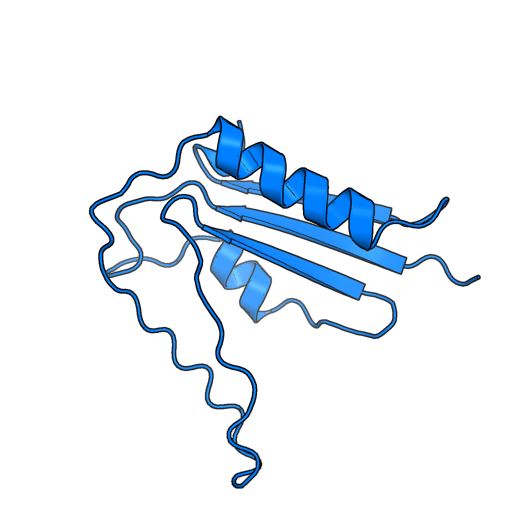YR A CA 1
ATOM 667 C C . TYR A 1 83 ? -7.908 -4.069 -3.289 1.00 91.50 83 TYR A C 1
ATOM 669 O O . TYR A 1 83 ? -8.712 -3.816 -2.396 1.00 91.50 83 TYR A O 1
ATOM 677 N N . ALA A 1 84 ? -7.507 -5.316 -3.543 1.00 91.00 84 ALA A N 1
ATOM 678 C CA . ALA A 1 84 ? -7.950 -6.482 -2.780 1.00 91.00 84 ALA A CA 1
ATOM 679 C C . ALA A 1 84 ? -7.581 -6.351 -1.294 1.00 91.00 84 ALA A C 1
ATOM 681 O O . ALA A 1 84 ? -8.427 -6.551 -0.427 1.00 91.00 84 ALA A O 1
ATOM 682 N N . TYR A 1 85 ? -6.366 -5.884 -0.990 1.00 89.50 85 TYR A N 1
ATOM 683 C CA . TYR A 1 85 ? -5.967 -5.583 0.384 1.00 89.50 85 TYR A CA 1
ATOM 684 C C . TYR A 1 85 ? -6.877 -4.527 1.030 1.00 89.50 85 TYR A C 1
ATOM 686 O O . TYR A 1 85 ? -7.289 -4.670 2.180 1.00 89.50 85 TYR A O 1
ATOM 694 N N . LEU A 1 86 ? -7.242 -3.466 0.305 1.00 90.88 86 LEU A N 1
ATOM 695 C CA . LEU A 1 86 ? -8.216 -2.508 0.829 1.00 90.88 86 LEU A CA 1
ATOM 696 C C . LEU A 1 86 ? -9.574 -3.162 1.088 1.00 90.88 86 LEU A C 1
ATOM 698 O O . LEU A 1 86 ? -10.154 -2.902 2.138 1.00 90.88 86 LEU A O 1
ATOM 702 N N . MET A 1 87 ? -10.069 -4.012 0.186 1.00 92.38 87 MET A N 1
ATOM 703 C CA . MET A 1 87 ? -11.347 -4.705 0.382 1.00 92.38 87 MET A CA 1
ATOM 704 C C . MET A 1 87 ? -11.362 -5.567 1.64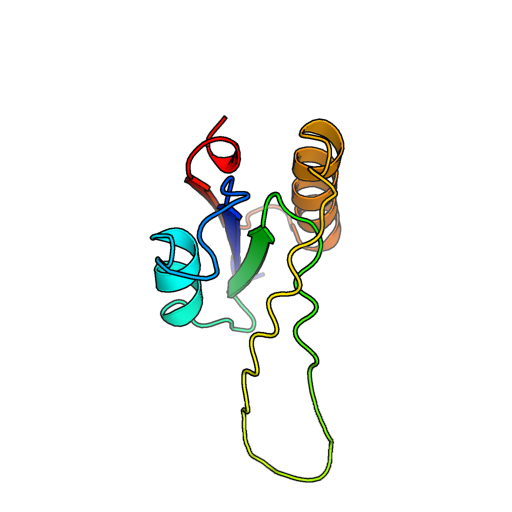8 1.00 92.38 87 MET A C 1
ATOM 706 O O . MET A 1 87 ? -12.361 -5.570 2.364 1.00 92.38 87 MET A O 1
ATOM 710 N N . ASP A 1 88 ? -10.263 -6.261 1.936 1.00 89.50 88 ASP A N 1
ATOM 711 C CA . ASP A 1 88 ? -10.184 -7.194 3.061 1.00 89.50 88 ASP A CA 1
ATOM 712 C C . ASP A 1 88 ? -10.075 -6.487 4.422 1.00 89.50 88 ASP A C 1
ATOM 714 O O . ASP A 1 88 ? -10.596 -6.978 5.428 1.00 89.50 88 ASP A O 1
ATOM 718 N N . TYR A 1 89 ? -9.399 -5.333 4.481 1.00 88.31 89 TYR A N 1
ATOM 719 C CA . TYR A 1 89 ? -9.033 -4.689 5.751 1.00 88.31 89 TYR A CA 1
ATOM 720 C C . TYR A 1 89 ? -9.788 -3.389 6.053 1.00 88.31 89 TYR A C 1
ATOM 722 O O . TYR A 1 89 ? -9.883 -3.001 7.228 1.00 88.31 89 TYR A O 1
ATOM 730 N N . TYR A 1 90 ? -10.331 -2.714 5.038 1.00 94.12 90 TYR A N 1
ATOM 731 C CA . TYR A 1 90 ? -11.021 -1.439 5.208 1.00 94.12 90 TYR A CA 1
ATOM 732 C C . TYR A 1 90 ? -12.336 -1.597 5.968 1.00 94.12 90 TYR A C 1
ATOM 734 O O . TYR A 1 90 ? -13.193 -2.415 5.637 1.00 94.12 90 TYR A O 1
ATOM 742 N N . THR A 1 91 ? -12.538 -0.736 6.963 1.00 93.00 91 THR A N 1
ATOM 743 C CA . THR A 1 91 ? -13.853 -0.506 7.559 1.00 93.00 91 THR A CA 1
ATOM 744 C C . THR A 1 91 ? -14.272 0.951 7.381 1.00 93.00 91 THR A C 1
ATOM 746 O O . THR A 1 91 ? -13.416 1.840 7.398 1.00 93.00 91 THR A O 1
ATOM 749 N N . PRO A 1 92 ? -15.582 1.233 7.234 1.00 95.25 92 PRO A N 1
ATOM 750 C CA . PRO A 1 92 ? -16.066 2.598 7.074 1.00 95.25 92 PRO A CA 1
ATOM 751 C C . PRO A 1 92 ? -15.529 3.539 8.159 1.00 95.25 92 PRO A C 1
ATOM 753 O O . PRO A 1 92 ? -15.758 3.334 9.353 1.00 95.25 92 PRO A O 1
ATOM 756 N N . GLY A 1 93 ? -14.828 4.587 7.722 1.00 93.31 93 GLY A N 1
ATOM 757 C CA . GLY A 1 93 ? -14.214 5.591 8.595 1.00 93.31 93 GLY A CA 1
ATOM 758 C C . GLY A 1 93 ? -12.719 5.406 8.871 1.00 93.31 93 GLY A C 1
ATOM 759 O O . GLY A 1 93 ? -12.149 6.261 9.549 1.00 93.31 93 GLY A O 1
ATOM 760 N N . ASP A 1 94 ? -12.083 4.353 8.352 1.00 95.75 94 ASP A N 1
ATOM 761 C CA . ASP A 1 94 ? -10.623 4.220 8.371 1.00 95.75 94 ASP A CA 1
ATOM 762 C C . ASP A 1 94 ? -9.945 5.253 7.457 1.00 95.75 94 ASP A C 1
ATOM 764 O O . ASP A 1 94 ? -10.510 5.717 6.460 1.00 95.75 94 ASP A O 1
ATOM 768 N N . HIS A 1 95 ? -8.712 5.611 7.805 1.00 96.62 95 HIS A N 1
ATOM 769 C CA . HIS A 1 95 ? -7.867 6.515 7.037 1.00 96.62 95 HIS A CA 1
ATOM 770 C C . HIS A 1 95 ? -6.993 5.715 6.075 1.00 96.62 95 HIS A C 1
ATOM 772 O O . HIS A 1 95 ? -6.251 4.838 6.510 1.00 96.62 95 HIS A O 1
ATOM 778 N N . VAL A 1 96 ? -7.049 6.036 4.783 1.00 96.06 96 VAL A N 1
ATOM 779 C CA . VAL A 1 96 ? -6.220 5.388 3.759 1.00 96.06 96 VAL A CA 1
ATOM 780 C C . VAL A 1 96 ? -5.129 6.353 3.306 1.00 96.06 96 VAL A C 1
ATOM 782 O O . VAL A 1 96 ? -5.420 7.456 2.846 1.00 96.06 96 VAL A O 1
ATOM 785 N N . PHE A 1 97 ? -3.874 5.929 3.428 1.00 95.62 97 PHE A N 1
ATOM 786 C CA . PHE A 1 97 ? -2.690 6.646 2.967 1.00 95.62 97 PHE A CA 1
ATOM 787 C C . PHE A 1 97 ? -2.034 5.839 1.855 1.00 95.62 97 PHE A C 1
ATOM 789 O O . PHE A 1 97 ? -1.760 4.657 2.039 1.00 95.62 97 PHE A O 1
ATOM 796 N N . ILE A 1 98 ? -1.766 6.463 0.713 1.00 94.56 98 ILE A N 1
ATOM 797 C CA . ILE A 1 98 ? -1.165 5.788 -0.439 1.00 94.56 98 ILE A CA 1
ATOM 798 C C . ILE A 1 98 ? 0.117 6.520 -0.808 1.00 94.56 98 ILE A C 1
ATOM 800 O O . ILE A 1 98 ? 0.108 7.732 -1.021 1.00 94.56 98 ILE A O 1
ATOM 804 N N . PHE A 1 99 ? 1.216 5.779 -0.884 1.00 93.06 99 PHE A N 1
ATOM 805 C CA . PHE A 1 99 ? 2.515 6.276 -1.307 1.00 93.06 99 PHE A CA 1
ATOM 806 C C . PHE A 1 99 ? 3.006 5.441 -2.480 1.00 93.06 99 PHE A C 1
ATOM 808 O O . PHE A 1 99 ? 3.174 4.231 -2.353 1.00 93.06 99 PHE A O 1
ATOM 815 N N . GLY A 1 100 ? 3.261 6.097 -3.607 1.00 90.12 100 GLY A N 1
ATOM 816 C CA . GLY A 1 100 ? 3.734 5.454 -4.824 1.00 90.12 100 GLY A CA 1
ATOM 817 C C . GLY A 1 100 ? 5.123 5.931 -5.234 1.00 90.12 100 GLY A C 1
ATOM 818 O O . GLY A 1 100 ? 5.494 7.080 -4.987 1.00 90.12 100 GLY A O 1
ATOM 819 N N . TYR A 1 101 ? 5.898 5.060 -5.880 1.00 85.88 101 TYR A N 1
ATOM 820 C CA . TYR A 1 101 ? 7.182 5.409 -6.492 1.00 85.88 101 TYR A CA 1
ATOM 821 C C . TYR A 1 101 ? 7.277 4.873 -7.920 1.00 85.88 101 TYR A C 1
ATOM 823 O O . TYR A 1 101 ? 6.993 3.702 -8.172 1.00 85.88 101 TYR A O 1
ATOM 831 N N . SER A 1 102 ? 7.734 5.715 -8.854 1.00 82.81 102 SER A N 1
ATOM 832 C CA . SER A 1 102 ? 7.868 5.375 -10.278 1.00 82.81 102 SER A CA 1
ATOM 833 C C . SER A 1 102 ? 6.555 4.800 -10.839 1.00 82.81 102 SER A C 1
ATOM 835 O O . SER A 1 102 ? 5.514 5.429 -10.686 1.00 82.81 102 SER A O 1
ATOM 837 N N . ARG A 1 103 ? 6.570 3.600 -11.434 1.00 78.56 103 ARG A N 1
ATOM 838 C CA . ARG A 1 103 ? 5.368 2.897 -11.912 1.00 78.56 103 ARG A CA 1
ATOM 839 C C . ARG A 1 103 ? 4.297 2.695 -10.833 1.00 78.56 103 ARG A C 1
ATOM 841 O O . ARG A 1 103 ? 3.137 2.632 -11.188 1.00 78.56 103 ARG A O 1
ATOM 848 N N . GLY A 1 104 ? 4.658 2.605 -9.553 1.00 81.50 104 GLY A N 1
ATOM 849 C CA . GLY A 1 104 ? 3.678 2.489 -8.468 1.00 81.50 104 GLY A CA 1
ATOM 850 C C . GLY A 1 104 ? 3.056 3.822 -8.033 1.00 81.50 104 GLY A C 1
ATOM 851 O O . GLY A 1 104 ? 2.193 3.822 -7.166 1.00 81.50 104 GLY A O 1
ATOM 852 N N . ALA A 1 105 ? 3.522 4.954 -8.580 1.00 85.62 105 ALA A N 1
ATOM 853 C CA . ALA A 1 105 ? 2.904 6.273 -8.398 1.00 85.62 105 ALA A CA 1
ATOM 854 C C . ALA A 1 105 ? 1.889 6.625 -9.494 1.00 85.62 105 ALA A C 1
ATOM 856 O O . ALA A 1 105 ? 1.136 7.582 -9.320 1.00 85.62 105 ALA A O 1
ATOM 857 N N . TYR A 1 106 ? 1.940 5.903 -10.615 1.00 80.31 106 TYR A N 1
ATOM 858 C CA . TYR A 1 106 ? 0.930 5.961 -11.664 1.00 80.31 106 TYR A CA 1
ATOM 859 C C . TYR A 1 106 ? -0.299 5.173 -11.213 1.00 80.31 106 TYR A C 1
ATOM 861 O O . TYR A 1 106 ? -1.420 5.672 -11.440 1.00 80.31 106 TYR A O 1
#

Radius of gyration: 14.69 Å; chains: 1; bounding box: 38×28×35 Å

Foldseek 3Di:
DDAAEEEEQFEEDQPPPVPDDDVSVVVVVVDDDDPRYHYHYDHQQDDQDQDPDPPPDPDPPRDRDDDNRPDRDDLVVSVVVSVVVCVVPDDPRHHYHYHADDSRVD

Sequence (106 aa):
RKRRNIVLLLDGTGKEFCDKNSNLIKLHTVLKADEDQFLYYSSGLGEFRWAVKDRQTHANTQVLSCRPALALRNFDDFVCDAYAYLMDYYTPGDHVFIFGYSRGAY

InterPro domains:
  IPR018712 T6SS, Phospholipase effector Tle1-like, catalytic domain [PF09994] (4-106)

Organism: NCBI:txid879819

pLDDT: mean 71.42, std 21.48, range [30.67, 96.62]